Protein AF-A0A2K6A479-F1 (afdb_monomer_lite)

Secondary structure (DSSP, 8-state):
--EEEEEEE-TTSTT--EEEEEEETTS-HHHHHHHHHHHHHHHHHHHHS--

Radius of gyration: 13.13 Å; chains: 1; bounding box: 42×20×27 Å

Organism: Mandrillus leucophaeus (NCBI:txid9568)

Foldseek 3Di:
DDKDKDWAWDPVDPVGDTDIDIDPPPDDVVVVVVVVVVVVVVVVCVVVVPD

Structure (mmCIF, N/CA/C/O backbone):
data_AF-A0A2K6A479-F1
#
_entry.id   AF-A0A2K6A479-F1
#
loop_
_atom_site.group_PDB
_atom_site.id
_atom_site.type_symbol
_atom_site.label_atom_id
_atom_site.label_alt_id
_atom_site.label_comp_id
_atom_site.label_asym_id
_atom_site.label_entity_id
_atom_site.label_seq_id
_atom_site.pdbx_PDB_ins_code
_atom_site.Cartn_x
_atom_site.Cartn_y
_atom_site.Cartn_z
_atom_site.occupancy
_atom_site.B_iso_or_equiv
_atom_site.auth_seq_id
_atom_site.auth_comp_id
_atom_site.auth_asym_id
_atom_site.auth_atom_id
_atom_site.pdbx_PDB_model_num
ATOM 1 N N . MET A 1 1 ? -16.253 -5.043 11.901 1.00 74.81 1 MET A N 1
ATOM 2 C CA . MET A 1 1 ? -15.224 -4.000 11.702 1.00 74.81 1 MET A CA 1
ATOM 3 C C . MET A 1 1 ? -14.990 -3.881 10.206 1.00 74.81 1 MET A C 1
ATOM 5 O O . MET A 1 1 ? -14.644 -4.888 9.596 1.00 74.81 1 MET A O 1
ATOM 9 N N . SER A 1 2 ? -15.283 -2.725 9.610 1.00 94.31 2 SER A N 1
ATOM 10 C CA . SER A 1 2 ? -15.153 -2.513 8.163 1.00 94.31 2 SER A CA 1
ATOM 11 C C . SER A 1 2 ? -13.686 -2.532 7.736 1.00 94.31 2 SER A C 1
ATOM 13 O O . SER A 1 2 ? -12.808 -2.078 8.476 1.00 94.31 2 SER A O 1
ATOM 15 N N . LYS A 1 3 ? -13.417 -3.098 6.558 1.00 95.81 3 LYS A N 1
ATOM 16 C CA . LYS A 1 3 ? -12.086 -3.138 5.951 1.00 95.81 3 LYS A CA 1
ATOM 17 C C . LYS A 1 3 ? -12.105 -2.384 4.634 1.00 95.81 3 LYS A C 1
ATOM 19 O O . LYS A 1 3 ? -13.069 -2.477 3.881 1.00 95.81 3 LYS A O 1
ATOM 24 N N . VAL A 1 4 ? -11.003 -1.715 4.345 1.00 97.00 4 VAL A N 1
ATOM 25 C CA . VAL A 1 4 ? -10.728 -1.074 3.062 1.00 97.00 4 VAL A CA 1
ATOM 26 C C . VAL A 1 4 ? -9.574 -1.802 2.387 1.00 97.00 4 VAL A C 1
ATOM 28 O O . VAL A 1 4 ? -8.704 -2.355 3.062 1.00 97.00 4 VAL A O 1
ATOM 31 N N . SER A 1 5 ? -9.587 -1.845 1.056 1.00 96.75 5 SER A N 1
ATOM 32 C CA . SER A 1 5 ? -8.535 -2.499 0.275 1.00 96.75 5 SER A CA 1
ATOM 33 C C . SER A 1 5 ? -7.823 -1.493 -0.615 1.00 96.75 5 SER A C 1
ATOM 35 O O . SER A 1 5 ? -8.464 -0.742 -1.345 1.00 96.75 5 SER A O 1
ATOM 37 N N . PHE A 1 6 ? -6.496 -1.512 -0.577 1.00 95.81 6 PHE A N 1
ATOM 38 C CA . PHE A 1 6 ? -5.629 -0.666 -1.384 1.00 95.81 6 PHE A CA 1
ATOM 39 C C . PHE A 1 6 ? -4.868 -1.528 -2.384 1.00 95.81 6 PHE A C 1
ATOM 41 O O . PHE A 1 6 ? -4.208 -2.488 -1.991 1.00 95.81 6 PHE A O 1
ATOM 48 N N . LYS A 1 7 ? -4.926 -1.173 -3.670 1.00 95.69 7 LYS A N 1
ATOM 49 C CA . LYS A 1 7 ? -4.016 -1.703 -4.690 1.00 95.69 7 LYS A CA 1
ATOM 50 C C . LYS A 1 7 ? -2.845 -0.736 -4.831 1.00 95.69 7 LYS A C 1
ATOM 52 O O . LYS A 1 7 ? -3.020 0.369 -5.336 1.00 95.69 7 LYS A O 1
ATOM 57 N N . ILE A 1 8 ? -1.665 -1.151 -4.390 1.00 94.25 8 ILE A N 1
ATOM 58 C CA . ILE A 1 8 ? -0.442 -0.345 -4.430 1.00 94.25 8 ILE A CA 1
ATOM 59 C C . ILE A 1 8 ?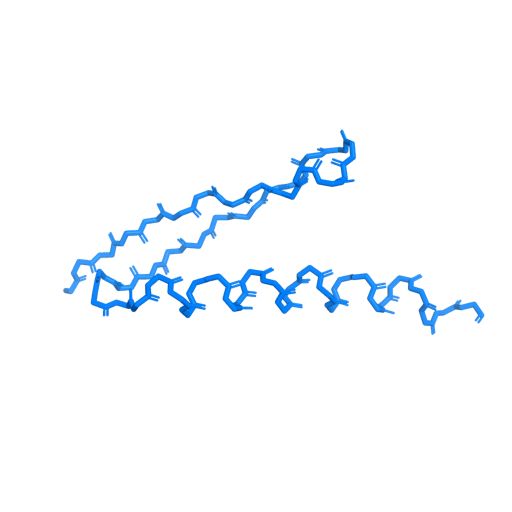 0.436 -0.890 -5.549 1.00 94.25 8 ILE A C 1
ATOM 61 O O . ILE A 1 8 ? 0.699 -2.087 -5.581 1.00 94.25 8 ILE A O 1
ATOM 65 N N . THR A 1 9 ? 0.852 -0.028 -6.475 1.00 93.25 9 THR A N 1
ATOM 66 C CA . THR A 1 9 ? 1.675 -0.400 -7.638 1.00 93.25 9 THR A CA 1
ATOM 67 C C . THR A 1 9 ? 3.040 0.263 -7.522 1.00 93.25 9 THR A C 1
ATOM 69 O O . THR A 1 9 ? 3.111 1.471 -7.291 1.00 93.25 9 THR 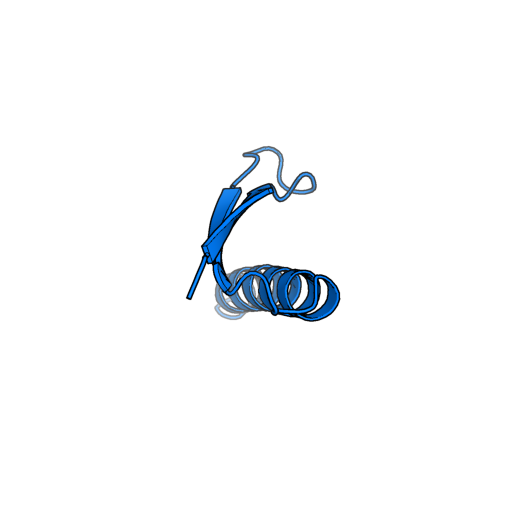A O 1
ATOM 7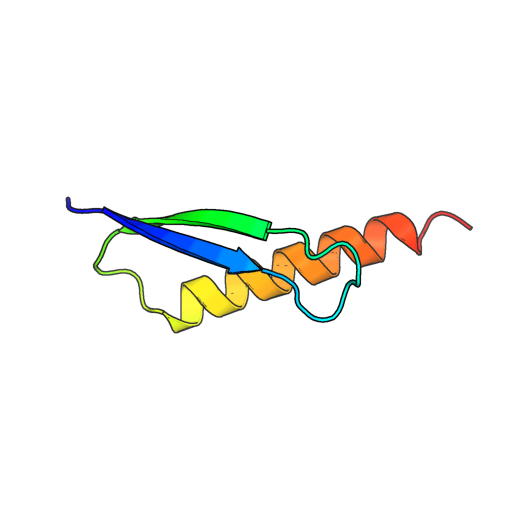2 N N . LEU A 1 10 ? 4.117 -0.505 -7.691 1.00 91.88 10 LEU A N 1
ATOM 73 C CA . LEU A 1 10 ? 5.478 0.024 -7.705 1.00 91.88 10 LEU A CA 1
ATOM 74 C C . LEU A 1 10 ? 5.796 0.568 -9.101 1.00 91.88 10 LEU A C 1
ATOM 76 O O . LEU A 1 10 ? 6.203 -0.170 -9.993 1.00 91.88 10 LEU A O 1
ATOM 80 N N . THR A 1 11 ? 5.614 1.871 -9.295 1.00 93.25 11 THR A N 1
ATOM 81 C CA . THR A 1 11 ? 5.795 2.525 -10.603 1.00 93.25 11 THR A CA 1
ATOM 82 C C . THR A 1 11 ? 7.254 2.695 -11.024 1.00 93.25 11 THR A C 1
ATOM 84 O O . THR A 1 11 ? 7.518 3.063 -12.165 1.00 93.25 11 THR A O 1
ATOM 87 N N . SER A 1 12 ? 8.204 2.436 -10.121 1.00 89.88 12 SER A N 1
ATOM 88 C CA . SER A 1 12 ? 9.638 2.474 -10.422 1.00 89.88 12 SER A CA 1
ATOM 89 C C . SER A 1 12 ? 10.155 1.203 -11.102 1.00 89.88 12 SER A C 1
ATOM 91 O O . SER A 1 12 ? 11.231 1.243 -11.693 1.00 89.88 12 SER A O 1
ATOM 93 N N . ASP A 1 13 ? 9.417 0.090 -11.037 1.00 87.06 13 ASP A N 1
ATOM 94 C CA . ASP A 1 13 ? 9.730 -1.130 -11.785 1.00 87.06 13 ASP A CA 1
ATOM 95 C C . ASP A 1 13 ? 8.915 -1.136 -13.093 1.00 87.06 13 ASP A C 1
ATOM 97 O O . ASP A 1 13 ? 7.687 -1.021 -13.038 1.00 87.06 13 ASP A O 1
ATOM 101 N N . PRO A 1 14 ? 9.546 -1.289 -14.273 1.00 91.06 14 PRO A N 1
ATOM 102 C CA . PRO A 1 14 ? 8.846 -1.287 -15.560 1.00 91.06 14 PRO A CA 1
ATOM 103 C C . PRO A 1 14 ? 7.821 -2.423 -15.710 1.00 91.06 14 PRO A C 1
ATOM 105 O O . PRO A 1 14 ? 6.932 -2.333 -16.553 1.00 91.06 14 PRO A O 1
ATOM 108 N N . ARG A 1 15 ? 7.912 -3.483 -14.895 1.00 91.38 15 ARG A N 1
ATOM 109 C CA . ARG A 1 15 ? 6.933 -4.582 -14.844 1.00 91.38 15 ARG A CA 1
ATOM 110 C C . ARG A 1 15 ? 5.658 -4.202 -14.086 1.00 91.38 15 ARG A C 1
ATOM 112 O O . ARG A 1 15 ? 4.692 -4.957 -14.131 1.00 91.38 15 ARG A O 1
ATOM 119 N N . LEU A 1 16 ? 5.655 -3.053 -13.401 1.00 91.44 16 LEU A N 1
ATOM 120 C CA . LEU A 1 16 ? 4.532 -2.510 -12.633 1.00 91.44 16 LEU A CA 1
ATOM 121 C C . LEU A 1 16 ? 3.901 -3.532 -11.666 1.00 91.44 16 LEU A C 1
ATOM 123 O O . LEU A 1 16 ? 2.679 -3.731 -11.689 1.00 91.44 16 LEU A O 1
ATOM 127 N N . PRO A 1 17 ? 4.698 -4.202 -10.808 1.00 92.81 17 PRO A N 1
ATOM 128 C CA . PRO A 1 17 ? 4.146 -5.135 -9.843 1.00 92.81 17 PRO A CA 1
ATOM 129 C C . PRO A 1 17 ? 3.222 -4.391 -8.875 1.00 92.81 17 PRO A C 1
ATOM 131 O O . PRO A 1 17 ? 3.452 -3.229 -8.516 1.00 92.81 17 PRO A O 1
ATOM 134 N N . TYR A 1 18 ? 2.158 -5.069 -8.453 1.00 93.44 18 TYR A N 1
ATOM 135 C CA . TYR A 1 18 ? 1.192 -4.516 -7.517 1.00 93.44 18 TYR A CA 1
ATOM 136 C C . TYR A 1 18 ? 0.895 -5.485 -6.381 1.00 93.44 18 TYR A C 1
ATOM 138 O O . TYR A 1 18 ? 0.941 -6.703 -6.547 1.00 93.44 18 TYR A O 1
ATOM 146 N N . LYS A 1 19 ? 0.509 -4.925 -5.237 1.00 90.00 19 LYS A N 1
ATOM 147 C CA . LYS A 1 19 ? 0.049 -5.672 -4.070 1.00 90.00 19 LYS A CA 1
ATOM 148 C C . LYS A 1 19 ? -1.284 -5.121 -3.594 1.00 90.00 19 LYS A C 1
ATOM 150 O O . LYS A 1 19 ? -1.513 -3.912 -3.614 1.00 90.00 19 LYS A O 1
ATOM 155 N N . VAL A 1 20 ? -2.173 -6.022 -3.192 1.00 94.06 20 VAL A N 1
ATOM 156 C CA . VAL A 1 20 ? -3.460 -5.664 -2.598 1.00 94.06 20 VAL A CA 1
ATOM 157 C C . VAL A 1 20 ? -3.347 -5.832 -1.090 1.00 94.06 20 VAL A C 1
ATOM 159 O O . VAL A 1 20 ? -3.045 -6.921 -0.611 1.00 94.06 20 VAL A O 1
ATOM 162 N N . LEU A 1 21 ? -3.576 -4.750 -0.351 1.00 94.19 21 LEU A N 1
ATOM 163 C CA . LEU A 1 21 ? -3.572 -4.737 1.108 1.00 94.19 21 LEU A CA 1
ATOM 164 C C . LEU A 1 21 ? -4.979 -4.442 1.612 1.00 94.19 21 LEU A C 1
ATOM 166 O O . LEU A 1 21 ? -5.534 -3.394 1.292 1.00 94.19 21 LEU A O 1
ATOM 170 N N . SER A 1 22 ? -5.536 -5.338 2.422 1.00 96.50 22 SER A N 1
ATOM 171 C CA . SER A 1 22 ? -6.814 -5.119 3.103 1.00 96.50 22 SER A CA 1
ATOM 172 C C . SER A 1 22 ? -6.570 -4.822 4.577 1.00 96.50 22 SER A C 1
ATOM 174 O O . SER A 1 22 ? -6.054 -5.669 5.306 1.00 96.50 22 SER A O 1
ATOM 176 N N . VAL A 1 23 ? -6.973 -3.640 5.031 1.00 95.94 23 VAL A N 1
ATOM 177 C CA . VAL A 1 23 ? -6.748 -3.157 6.402 1.00 95.94 23 VAL A CA 1
ATOM 178 C C . VAL A 1 23 ? -8.060 -2.684 7.032 1.00 95.94 23 VAL A C 1
ATOM 180 O O . VAL A 1 23 ? -8.999 -2.356 6.303 1.00 95.94 23 VAL A O 1
ATOM 183 N N . PRO A 1 24 ? -8.177 -2.660 8.370 1.00 97.50 24 PRO A N 1
ATOM 184 C CA . PRO A 1 24 ? -9.279 -1.972 9.035 1.00 97.50 24 PRO A CA 1
ATOM 185 C C . PRO A 1 24 ? -9.381 -0.509 8.590 1.00 97.50 24 PRO A C 1
ATOM 187 O O . PRO A 1 24 ? -8.372 0.157 8.390 1.00 97.50 24 PRO A O 1
ATOM 190 N N . GLU A 1 25 ? -10.598 0.017 8.484 1.00 96.19 25 GLU A N 1
ATOM 191 C CA . GLU A 1 25 ? -10.830 1.413 8.078 1.00 96.19 25 GLU A CA 1
ATOM 192 C C . GLU A 1 25 ? -10.220 2.440 9.051 1.00 96.19 25 GLU A C 1
ATOM 194 O O . GLU A 1 25 ? -9.832 3.532 8.654 1.00 96.19 25 GLU A O 1
ATOM 199 N N . SER A 1 26 ? -10.058 2.066 10.323 1.00 96.44 26 SER A N 1
ATOM 200 C CA . SER A 1 26 ? -9.408 2.895 11.344 1.00 96.44 26 SER A CA 1
ATOM 201 C C . SER A 1 26 ? -7.881 2.948 11.224 1.00 96.44 26 SER A C 1
ATOM 203 O O . SER A 1 26 ? -7.237 3.666 11.988 1.00 96.44 26 SER A O 1
ATOM 205 N N . THR A 1 27 ? -7.274 2.149 10.341 1.00 96.56 27 THR A N 1
ATOM 206 C CA . THR A 1 27 ? -5.821 2.123 10.169 1.00 96.56 27 THR A CA 1
ATOM 207 C C . THR A 1 27 ? -5.350 3.422 9.507 1.00 96.56 27 THR A C 1
ATOM 209 O O . THR A 1 27 ? -5.792 3.733 8.400 1.00 96.56 27 THR A O 1
ATOM 212 N N . PRO A 1 28 ? -4.416 4.174 10.123 1.00 97.12 28 PRO A N 1
ATOM 213 C CA . PRO A 1 28 ? -3.863 5.374 9.507 1.00 97.12 28 PRO A CA 1
ATOM 214 C C . PRO A 1 28 ? -3.182 5.053 8.176 1.00 97.12 28 PRO A C 1
ATOM 216 O O . PRO A 1 28 ? -2.399 4.106 8.079 1.00 97.12 28 PRO A O 1
ATOM 219 N N . PH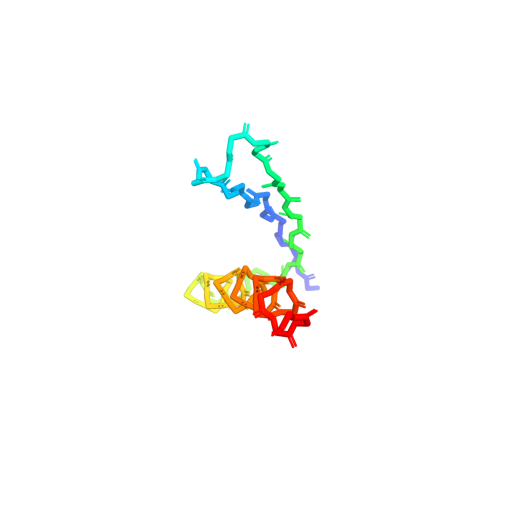E A 1 29 ? -3.411 5.884 7.160 1.00 94.88 29 PHE A N 1
ATOM 220 C CA . PHE A 1 29 ? -2.825 5.676 5.833 1.00 94.88 29 PHE A CA 1
ATOM 221 C C . PHE A 1 29 ? -1.284 5.677 5.851 1.00 94.88 29 PHE A C 1
ATOM 223 O O . PHE A 1 29 ? -0.647 4.965 5.081 1.00 94.88 29 PHE A O 1
ATOM 230 N N . THR A 1 30 ? -0.666 6.392 6.795 1.00 96.44 30 THR A N 1
ATOM 231 C CA . THR A 1 30 ? 0.790 6.379 7.011 1.00 96.44 30 THR A CA 1
ATOM 232 C C . THR A 1 30 ? 1.335 4.992 7.362 1.00 96.44 30 THR A C 1
ATOM 234 O O . THR A 1 30 ? 2.434 4.647 6.934 1.00 96.44 30 THR A O 1
ATOM 237 N N . ALA A 1 31 ? 0.568 4.167 8.083 1.00 95.56 31 ALA A N 1
ATOM 238 C CA . ALA A 1 31 ? 0.952 2.789 8.387 1.00 95.56 31 ALA A CA 1
ATOM 239 C C . ALA A 1 31 ? 0.882 1.896 7.139 1.00 95.56 31 ALA A C 1
ATOM 241 O O . ALA A 1 31 ? 1.763 1.064 6.932 1.00 95.56 31 ALA A O 1
ATOM 242 N N . VAL A 1 32 ? -0.118 2.116 6.276 1.00 94.75 32 VAL A N 1
ATOM 243 C CA . VAL A 1 32 ? -0.235 1.434 4.976 1.00 94.75 32 VAL A CA 1
ATOM 244 C C . VAL A 1 32 ? 0.971 1.761 4.090 1.00 94.75 32 VAL A C 1
ATOM 246 O O . VAL A 1 32 ? 1.560 0.857 3.502 1.00 94.75 32 VAL A O 1
ATOM 249 N N . LEU A 1 33 ? 1.378 3.035 4.042 1.00 93.25 33 LEU A N 1
ATOM 250 C CA . LEU A 1 33 ? 2.558 3.478 3.295 1.00 93.25 33 LEU A CA 1
ATO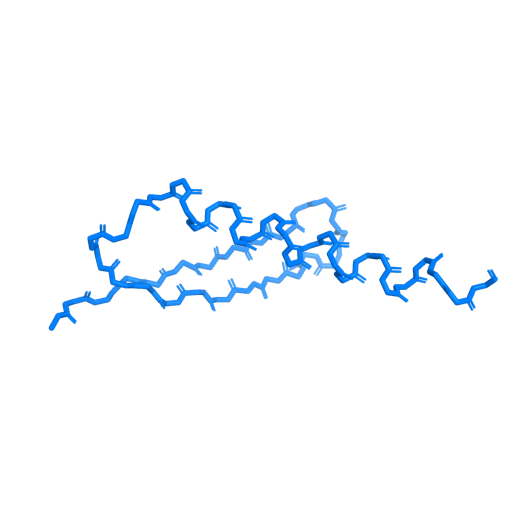M 251 C C . LEU A 1 33 ? 3.853 2.858 3.827 1.00 93.25 33 LEU A C 1
ATOM 253 O O . LEU A 1 33 ? 4.651 2.356 3.039 1.00 93.25 33 LEU A O 1
ATOM 257 N N . LYS A 1 34 ? 4.056 2.863 5.151 1.00 93.19 34 LYS A N 1
ATOM 258 C CA . LYS A 1 34 ? 5.242 2.266 5.777 1.00 93.19 34 LYS A CA 1
ATOM 259 C C . LYS A 1 34 ? 5.352 0.776 5.450 1.00 93.19 34 LYS A C 1
ATOM 261 O O . LYS A 1 34 ? 6.401 0.339 4.991 1.00 93.19 34 LYS A O 1
ATOM 266 N N . PHE A 1 35 ? 4.256 0.035 5.614 1.00 92.12 35 PHE A N 1
ATOM 267 C CA . PHE A 1 35 ? 4.215 -1.390 5.295 1.00 92.12 35 PHE A CA 1
ATOM 268 C C . PHE A 1 35 ? 4.540 -1.649 3.818 1.00 92.12 35 PHE A C 1
ATOM 270 O O . PHE A 1 35 ? 5.362 -2.500 3.495 1.00 92.12 35 PHE A O 1
ATOM 277 N N . ALA A 1 36 ? 3.942 -0.876 2.906 1.00 90.44 36 ALA A N 1
ATOM 278 C CA . ALA A 1 36 ? 4.219 -1.010 1.480 1.00 90.44 36 ALA A CA 1
ATOM 279 C C . ALA A 1 36 ? 5.691 -0.714 1.128 1.00 90.44 36 ALA A C 1
ATOM 281 O O . ALA A 1 36 ? 6.255 -1.384 0.267 1.00 90.44 36 ALA A O 1
ATOM 282 N N . ALA A 1 37 ? 6.321 0.263 1.788 1.00 89.00 37 ALA A N 1
ATOM 283 C CA . ALA A 1 37 ? 7.724 0.611 1.564 1.00 89.00 37 ALA A CA 1
ATOM 284 C C . ALA A 1 37 ? 8.704 -0.450 2.103 1.00 89.00 37 ALA A C 1
ATOM 286 O O . ALA A 1 37 ? 9.718 -0.735 1.459 1.00 89.00 37 ALA A O 1
ATOM 287 N N . GLU A 1 38 ? 8.407 -1.042 3.263 1.00 88.25 38 GLU A N 1
ATOM 288 C CA . GLU A 1 38 ? 9.210 -2.118 3.856 1.00 88.25 38 GLU A CA 1
ATOM 289 C C . GLU A 1 38 ? 9.224 -3.355 2.953 1.00 88.25 38 GLU A C 1
ATOM 291 O O . GLU A 1 38 ? 10.300 -3.862 2.650 1.00 88.25 38 GLU A O 1
ATOM 296 N N . GLU A 1 39 ? 8.066 -3.764 2.434 1.00 79.31 39 GLU A N 1
ATOM 297 C CA . GLU A 1 39 ? 7.940 -4.913 1.524 1.00 79.31 39 GLU A CA 1
ATOM 298 C C . GLU A 1 39 ? 8.759 -4.743 0.234 1.00 79.31 39 GLU A C 1
ATOM 300 O O . GLU A 1 39 ? 9.435 -5.667 -0.206 1.00 79.31 39 GLU A O 1
ATOM 305 N N . VAL A 1 40 ? 8.769 -3.541 -0.354 1.00 74.62 40 VAL A N 1
ATOM 306 C CA . VAL A 1 40 ? 9.589 -3.244 -1.545 1.00 74.62 40 VAL A CA 1
ATOM 307 C C . VAL A 1 40 ? 11.088 -3.308 -1.230 1.00 74.62 40 VAL A C 1
ATOM 309 O O . VAL A 1 40 ? 11.896 -3.684 -2.082 1.00 74.62 40 VAL A O 1
ATOM 312 N N . SER A 1 41 ? 11.478 -2.920 -0.017 1.00 68.62 41 SER A N 1
ATOM 313 C CA . SER A 1 41 ? 12.884 -2.894 0.394 1.00 68.62 41 SER A CA 1
ATOM 314 C C . SER A 1 41 ? 13.396 -4.296 0.717 1.00 68.62 41 SER A C 1
ATOM 316 O O . SER A 1 41 ? 14.497 -4.651 0.299 1.00 68.62 41 SER A O 1
ATOM 318 N N . THR A 1 42 ? 12.600 -5.114 1.410 1.00 60.47 42 THR A N 1
ATOM 319 C CA . THR A 1 42 ? 12.953 -6.505 1.722 1.00 60.47 42 THR A CA 1
ATOM 320 C C . THR A 1 42 ? 13.016 -7.369 0.466 1.00 60.47 42 THR A C 1
ATOM 322 O O . THR A 1 42 ? 13.952 -8.154 0.328 1.00 60.47 42 THR A O 1
ATOM 325 N N . GLU A 1 43 ? 12.102 -7.176 -0.490 1.00 60.66 43 GLU A N 1
ATOM 326 C CA . GLU A 1 43 ? 12.119 -7.898 -1.767 1.00 60.66 43 GLU A CA 1
ATOM 327 C C . GLU A 1 43 ? 13.373 -7.562 -2.591 1.00 60.66 43 GLU A C 1
ATOM 329 O O . GLU A 1 43 ? 13.999 -8.458 -3.157 1.00 60.66 43 GLU A O 1
ATOM 334 N N . LYS A 1 44 ? 13.828 -6.299 -2.571 1.00 55.12 44 LYS A N 1
ATOM 335 C CA . LYS A 1 44 ? 15.093 -5.914 -3.215 1.00 55.12 44 LYS A CA 1
ATOM 336 C C . LYS A 1 44 ? 16.332 -6.436 -2.479 1.00 55.12 44 LYS A C 1
ATOM 338 O O . LYS A 1 44 ? 17.246 -6.9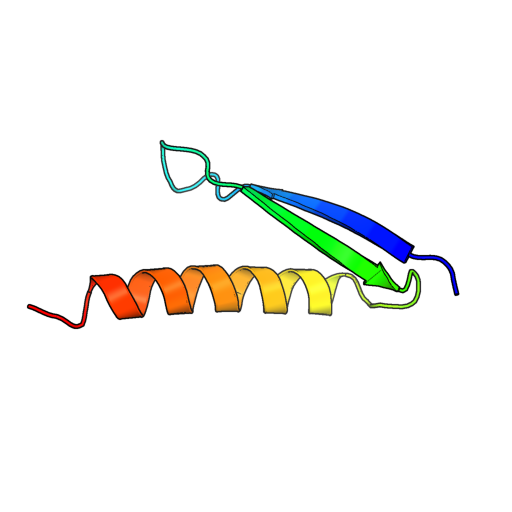26 -3.136 1.00 55.12 44 LYS A O 1
ATOM 343 N N . ILE A 1 45 ? 16.395 -6.377 -1.146 1.00 50.03 45 ILE A N 1
ATOM 344 C CA . ILE A 1 45 ? 17.589 -6.825 -0.397 1.00 50.03 45 ILE A CA 1
ATOM 345 C C . ILE A 1 45 ? 17.844 -8.329 -0.583 1.00 50.03 45 ILE A C 1
ATOM 347 O O . ILE A 1 45 ? 18.995 -8.724 -0.748 1.00 50.03 45 ILE A O 1
ATOM 351 N N . LEU A 1 46 ? 16.799 -9.163 -0.635 1.00 53.00 46 LEU A N 1
ATOM 352 C CA . LEU A 1 46 ? 16.966 -10.603 -0.877 1.00 53.00 46 LEU A CA 1
ATOM 353 C C . LEU A 1 46 ? 17.521 -10.912 -2.276 1.00 53.00 46 LEU A C 1
ATOM 355 O O . LEU A 1 46 ? 18.234 -11.895 -2.436 1.00 53.00 46 LEU A O 1
ATOM 359 N N . THR A 1 47 ? 17.242 -10.068 -3.275 1.00 52.12 47 THR A N 1
ATOM 360 C CA . THR A 1 47 ? 17.771 -10.245 -4.640 1.00 52.12 47 THR A CA 1
ATOM 361 C C . THR A 1 47 ? 19.182 -9.693 -4.850 1.00 52.12 47 THR A C 1
ATOM 363 O O . THR A 1 47 ? 19.851 -10.129 -5.777 1.00 52.12 47 THR A O 1
ATOM 366 N N . TYR A 1 48 ? 19.649 -8.763 -4.008 1.00 53.19 48 TYR A N 1
ATOM 367 C CA . TYR A 1 48 ? 20.990 -8.158 -4.112 1.00 53.19 48 TYR A CA 1
ATOM 368 C C . TYR A 1 48 ? 21.999 -8.705 -3.082 1.00 53.19 48 TYR A C 1
ATOM 370 O O . TYR A 1 48 ? 23.133 -8.241 -3.036 1.00 53.19 48 TYR A O 1
ATOM 378 N N . GLY A 1 49 ? 21.595 -9.659 -2.235 1.00 51.72 49 GLY A N 1
ATOM 379 C CA . GLY A 1 49 ? 22.428 -10.250 -1.179 1.00 51.72 49 GLY A CA 1
ATOM 380 C C . GLY A 1 49 ? 22.944 -11.667 -1.461 1.00 51.72 49 GLY A C 1
ATOM 381 O O . GLY A 1 49 ? 23.396 -12.323 -0.525 1.00 51.72 49 GLY A O 1
ATOM 382 N N . SER A 1 50 ? 22.840 -12.165 -2.698 1.00 45.97 50 SER A N 1
ATOM 383 C CA . SER A 1 50 ? 23.302 -13.508 -3.092 1.00 45.97 50 SER A CA 1
ATOM 384 C C . SER A 1 50 ? 24.284 -13.510 -4.273 1.00 45.97 50 SER A C 1
ATOM 386 O O . SER A 1 50 ? 24.281 -14.457 -5.062 1.00 45.97 50 SER A O 1
ATOM 388 N N . GLU A 1 51 ? 25.100 -12.466 -4.405 1.00 44.00 51 GLU A N 1
ATOM 389 C CA . GLU A 1 51 ? 26.277 -12.451 -5.288 1.00 44.00 51 GLU A CA 1
ATOM 390 C C . GLU A 1 51 ? 27.542 -12.155 -4.479 1.00 44.00 51 GLU A C 1
ATOM 392 O O . GLU A 1 51 ? 27.499 -11.231 -3.632 1.00 44.00 51 GLU A O 1
#

Sequence (51 aa):
MSKVSFKITLTSDPRLPYKVLSVPESTPFTAVLKFAAEEVSTEKILTYGSE

pLDDT: mean 84.14, std 16.74, range [44.0, 97.5]

InterPro domains:
  IPR005375 Ubiquitin-fold modifier 1 [PF03671] (3-41)
  IPR005375 Ubiquitin-fold modifier 1 [PTHR15825] (1-40)
  IPR029071 Ubiquitin-like domain superfamily [SSF54236] (1-41)